Protein AF-A0AA38YYS8-F1 (afdb_monomer_lite)

Sequence (163 aa):
MISHLKEVPEYKYERETSVYYGVDKYDIGTGFGHFAIGTQDVYKMVEDIRAKGGIITREPGPFKGGKSVIAFLIQRSLTPEPLCQVMLRVGDLERSIKFYEKALGMKMVKKTDTPEYKIQGFETKRRIPGFAGKPYGGEFVPGPQKTKGKPFAHIKELHNGMV

Secondary structure (DSSP, 8-state):
----PPP-TT----------TT------TTTEEEEE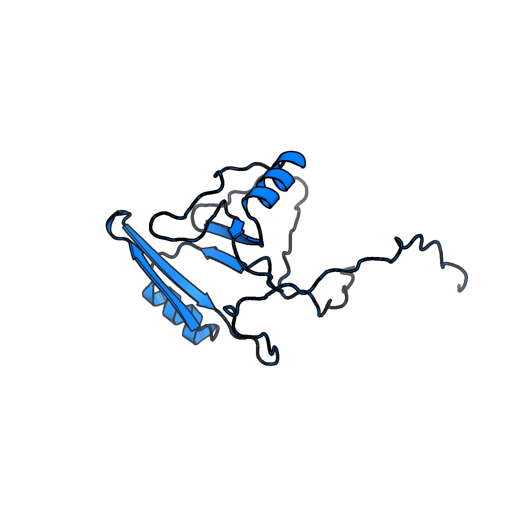EEES-HHHHHHHHHHTT---SS-SEEPTTSS-EESSEEE-S--S-SEEEEEE--S-HHHHHHHHHHTT--EEEEEEEEGGGTEEEEEEE---TT--PPPTT----PPPP----PPPP----------

InterPro domains:
  IPR004360 Glyoxalase/fosfomycin resistance/dioxygenase domain [PF00903] (22-71)
  IPR004360 Glyoxalase/fosfomycin resistance/dioxygenase domain [PF00903] (85-120)
  IPR018146 Glyoxalase I, conserved site [PS00934] (85-106)
  IPR018146 Glyoxalase I, conserved site [PS00935] (29-41)
  IPR029068 Glyoxalase/Bleomycin resistance protein/Dihydroxybiphenyl dioxygenase [G3DSA:3.10.180.10] (10-75)
  IPR029068 Glyoxalase/Bleomycin resistance protein/Dihydroxybiphenyl dioxygenase [G3DSA:3.10.180.10] (76-141)
  IPR029068 Glyoxalase/Bleomycin resistance protein/Dihydroxybiphenyl dioxygenase [SSF54593] (16-70)
  IPR029068 Glyoxalase/Bleomycin resistance protein/Dihydroxybiphenyl dioxygenase [SSF54593] (83-134)
  IPR037523 Vicinal oxygen chelate (VOC), core domain [PS51819] (82-163)

Foldseek 3Di:
DPPDDPDDVLADDDDDDDDDPPDDDDDPDDFWDAWEFEDQDPQVVVVVCVVVVHDQPADWDADDVGDWTDRSYTHADDDSHRGDDTDGDDPDDVVVQCCCCPVVVWAWPDWDDDVVVRDTDTDTGDDDPPDPDDPRDDDDDDDDDDDDDDDDDDDDDDDDDDD

Radius of gyration: 21.14 Å; chains: 1; bounding box: 47×71×48 Å

pLDDT: mean 73.81, std 22.98, range [28.02, 96.31]

Structure (mmCIF, N/CA/C/O backbone):
data_AF-A0AA38YYS8-F1
#
_entry.id   AF-A0AA38YYS8-F1
#
loop_
_atom_site.group_PDB
_atom_site.id
_atom_site.type_symbol
_atom_site.label_atom_id
_atom_site.label_alt_id
_atom_site.label_comp_id
_atom_site.label_asym_id
_atom_site.label_entity_id
_atom_site.label_seq_id
_atom_site.pdbx_PDB_ins_code
_atom_site.Cartn_x
_atom_site.Cartn_y
_atom_site.Cartn_z
_atom_site.occupancy
_atom_site.B_iso_or_equiv
_atom_site.auth_seq_id
_atom_site.auth_comp_id
_atom_site.auth_asym_id
_atom_site.auth_atom_id
_atom_site.pdbx_PDB_model_num
ATOM 1 N N . MET A 1 1 ? 1.580 -33.056 -4.244 1.00 35.25 1 MET A N 1
ATOM 2 C CA . MET A 1 1 ? 1.291 -33.010 -2.794 1.00 35.25 1 MET A CA 1
ATOM 3 C C . MET A 1 1 ? 1.352 -31.562 -2.352 1.00 35.25 1 MET A C 1
ATOM 5 O O . MET A 1 1 ? 2.414 -30.969 -2.461 1.00 35.25 1 MET A O 1
ATOM 9 N N . ILE A 1 2 ? 0.237 -30.983 -1.906 1.00 36.28 2 ILE A N 1
ATOM 10 C CA . ILE A 1 2 ? 0.269 -29.702 -1.192 1.00 36.28 2 ILE A CA 1
ATOM 11 C C . ILE A 1 2 ? 0.640 -30.052 0.248 1.00 36.28 2 ILE A C 1
ATOM 13 O O . ILE A 1 2 ? -0.184 -30.581 0.996 1.00 36.28 2 ILE A O 1
ATOM 17 N N . SER A 1 3 ? 1.908 -29.857 0.608 1.00 47.47 3 SER A N 1
ATOM 18 C CA . SER A 1 3 ? 2.339 -29.944 1.999 1.00 47.47 3 SER A CA 1
ATOM 19 C C . SER A 1 3 ? 1.624 -28.841 2.771 1.00 47.47 3 SER A C 1
ATOM 21 O O . SER A 1 3 ? 1.906 -27.663 2.559 1.00 47.47 3 SER A O 1
ATOM 23 N N . HIS A 1 4 ? 0.677 -29.212 3.632 1.00 47.03 4 HIS A N 1
ATOM 24 C CA . HIS A 1 4 ? 0.077 -28.271 4.568 1.00 47.03 4 HIS A CA 1
ATOM 25 C C . HIS A 1 4 ? 1.169 -27.811 5.535 1.00 47.03 4 HIS A C 1
ATOM 27 O O . HIS A 1 4 ? 1.614 -28.570 6.399 1.00 47.03 4 HIS A O 1
ATOM 33 N N . LEU A 1 5 ? 1.636 -26.579 5.353 1.00 56.31 5 LEU A N 1
ATOM 34 C CA . LEU A 1 5 ? 2.429 -25.898 6.363 1.00 56.31 5 LEU A CA 1
ATOM 35 C C . LEU A 1 5 ? 1.487 -25.546 7.515 1.00 56.31 5 LEU A C 1
ATOM 37 O O . LEU A 1 5 ? 0.357 -25.113 7.296 1.00 56.31 5 LEU A O 1
ATOM 41 N N . LYS A 1 6 ? 1.929 -25.800 8.748 1.00 51.22 6 LYS A N 1
ATOM 42 C CA . LYS A 1 6 ? 1.176 -25.407 9.942 1.00 51.22 6 LYS A CA 1
ATOM 43 C C . LYS A 1 6 ? 1.087 -23.882 9.977 1.00 51.22 6 LYS A C 1
ATOM 45 O O . LYS A 1 6 ? 2.097 -23.224 9.729 1.00 51.22 6 LYS A O 1
ATOM 50 N N . GLU A 1 7 ? -0.087 -23.350 10.317 1.00 53.56 7 GLU A N 1
ATOM 51 C CA . GLU A 1 7 ? -0.260 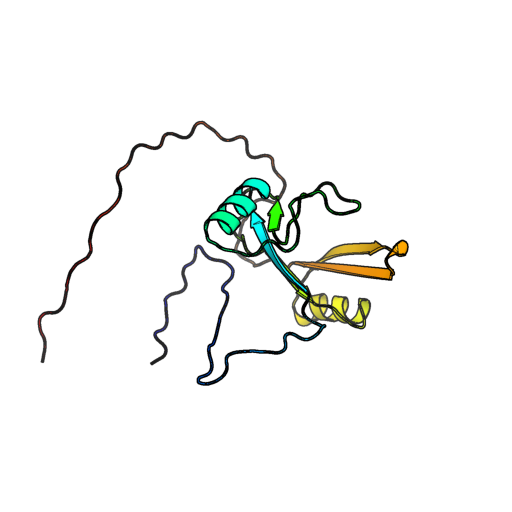-21.921 10.585 1.00 53.56 7 GLU A CA 1
ATOM 52 C C . GLU A 1 7 ? 0.806 -21.461 11.585 1.00 53.56 7 GLU A C 1
ATOM 54 O O . GLU A 1 7 ? 0.999 -22.079 12.637 1.00 53.56 7 GLU A O 1
ATOM 59 N N . VAL A 1 8 ? 1.523 -20.390 11.246 1.00 56.03 8 VAL A N 1
ATOM 60 C CA . VAL A 1 8 ? 2.489 -19.772 12.152 1.00 56.03 8 VAL A CA 1
ATOM 61 C C . VAL A 1 8 ? 1.762 -18.626 12.858 1.00 56.03 8 VAL A C 1
ATOM 63 O O . VAL A 1 8 ? 1.551 -17.580 12.245 1.00 56.03 8 VAL A O 1
ATOM 66 N N . PRO A 1 9 ? 1.373 -18.783 14.138 1.00 53.84 9 PRO A N 1
ATOM 67 C CA . PRO A 1 9 ? 0.450 -17.870 14.825 1.00 53.84 9 PRO A CA 1
ATOM 68 C C . PRO A 1 9 ? 0.995 -16.445 15.026 1.00 53.84 9 PRO A C 1
ATOM 70 O O . PRO A 1 9 ? 0.272 -15.558 15.476 1.00 53.84 9 PRO A O 1
ATOM 73 N N . GLU A 1 10 ? 2.270 -16.216 14.709 1.00 58.28 10 GLU A N 1
ATOM 74 C CA . GLU A 1 10 ? 2.925 -14.911 14.780 1.00 58.28 10 GLU A CA 1
ATOM 75 C C . GLU A 1 10 ? 2.671 -14.040 13.534 1.00 58.28 10 GLU A C 1
ATOM 77 O O . GLU A 1 10 ? 2.689 -12.809 13.632 1.00 58.28 10 GLU A O 1
ATOM 82 N N . TYR A 1 11 ? 2.390 -14.642 12.371 1.00 55.91 11 TYR A N 1
ATOM 83 C CA . TYR A 1 11 ? 2.192 -13.912 11.117 1.00 55.91 11 TYR A CA 1
ATOM 84 C C . TYR A 1 11 ? 0.707 -13.699 10.825 1.00 55.91 11 TYR A C 1
ATOM 86 O O . TYR A 1 11 ? -0.124 -14.586 10.968 1.00 55.91 11 TYR A O 1
ATOM 94 N N . LYS A 1 12 ? 0.366 -12.476 10.419 1.00 66.19 12 LYS A N 1
ATOM 95 C CA . LYS A 1 12 ? -1.026 -12.014 10.282 1.00 66.19 12 LYS A CA 1
ATOM 96 C C . LYS A 1 12 ? -1.467 -11.776 8.842 1.00 66.19 12 LYS A C 1
ATOM 98 O O . LYS A 1 12 ? -2.631 -11.476 8.590 1.00 66.19 12 LYS A O 1
ATOM 103 N N . TYR A 1 13 ? -0.520 -11.840 7.916 1.00 72.12 13 TYR A N 1
ATOM 104 C CA . TYR A 1 13 ? -0.756 -11.692 6.493 1.00 72.12 13 TYR A CA 1
ATOM 105 C C . TYR A 1 13 ? 0.211 -12.597 5.745 1.00 72.12 13 TYR A C 1
ATOM 107 O O . TYR A 1 13 ? 1.399 -12.640 6.068 1.00 72.12 13 TYR A O 1
ATOM 115 N N . GLU A 1 14 ? -0.295 -13.250 4.710 1.00 71.38 14 GLU A N 1
ATOM 116 C CA . GLU A 1 14 ? 0.480 -14.109 3.830 1.00 71.38 14 GLU A CA 1
ATOM 117 C C . GLU A 1 14 ? 0.339 -13.619 2.392 1.00 71.38 14 GLU A C 1
ATOM 119 O O . GLU A 1 14 ? -0.730 -13.188 1.957 1.00 71.38 14 GLU A O 1
ATOM 124 N N . ARG A 1 15 ? 1.445 -13.647 1.648 1.00 81.06 15 ARG A N 1
ATOM 125 C CA . ARG A 1 15 ? 1.434 -13.384 0.211 1.00 81.06 15 ARG A CA 1
ATOM 126 C C . ARG A 1 15 ? 1.665 -14.697 -0.509 1.00 81.06 15 ARG A C 1
ATOM 128 O O . ARG A 1 15 ? 2.766 -15.241 -0.445 1.00 81.06 15 ARG A O 1
ATOM 135 N N . GLU A 1 16 ? 0.661 -15.126 -1.252 1.00 84.62 16 GLU A N 1
ATOM 136 C CA . GLU A 1 16 ? 0.786 -16.230 -2.190 1.00 84.62 16 GLU A CA 1
ATOM 137 C C . GLU A 1 16 ? 1.340 -15.733 -3.533 1.00 84.62 16 GLU A C 1
ATOM 139 O O . GLU A 1 16 ? 0.954 -14.670 -4.028 1.00 84.62 16 GLU A O 1
ATOM 144 N N . THR A 1 17 ? 2.264 -16.498 -4.114 1.00 85.81 17 THR A N 1
ATOM 145 C CA . THR A 1 17 ? 2.838 -16.239 -5.438 1.00 85.81 17 THR A CA 1
ATOM 146 C C . THR A 1 17 ? 2.846 -17.541 -6.226 1.00 85.81 17 THR A C 1
ATOM 148 O O . THR A 1 17 ? 3.300 -18.565 -5.717 1.00 85.81 17 THR A O 1
ATOM 151 N N . SER A 1 18 ? 2.421 -17.489 -7.486 1.00 88.62 18 SER A N 1
ATOM 152 C CA . SER A 1 18 ? 2.441 -18.632 -8.402 1.00 88.62 18 SER A CA 1
ATOM 153 C C . SER A 1 18 ? 3.280 -18.307 -9.635 1.00 88.62 18 SER A C 1
ATOM 155 O O . SER A 1 18 ? 3.279 -17.172 -10.111 1.00 88.62 18 SER A O 1
ATOM 157 N N . VAL A 1 19 ? 3.986 -19.308 -10.162 1.00 90.00 19 VAL A N 1
ATOM 158 C CA . VAL A 1 19 ? 4.721 -19.222 -11.430 1.00 90.00 19 VAL A CA 1
ATOM 159 C C . VAL A 1 19 ? 4.134 -20.257 -12.377 1.00 90.00 19 VAL A C 1
ATOM 161 O O . VAL A 1 19 ? 4.076 -21.438 -12.043 1.00 90.00 19 VAL A O 1
ATOM 164 N N . TYR A 1 20 ? 3.704 -19.811 -13.553 1.00 91.31 20 TYR A N 1
ATOM 165 C CA . TYR A 1 20 ? 3.236 -20.686 -14.622 1.00 91.31 20 TYR A CA 1
ATOM 166 C C . TYR A 1 20 ? 4.386 -20.954 -15.595 1.00 91.31 20 TYR A C 1
ATOM 168 O O . TYR A 1 20 ? 5.093 -20.032 -16.002 1.00 91.31 20 TYR A O 1
ATOM 176 N N . TYR A 1 21 ? 4.596 -22.221 -15.956 1.00 93.06 21 TYR A N 1
ATOM 177 C CA . TYR A 1 21 ? 5.661 -22.603 -16.884 1.00 93.06 21 TYR A CA 1
ATOM 178 C C . TYR A 1 21 ? 5.495 -21.907 -18.240 1.00 93.06 21 TYR A C 1
ATOM 180 O O . TYR A 1 21 ? 4.394 -21.851 -18.782 1.00 93.06 21 TYR A O 1
ATOM 188 N N . GLY A 1 22 ? 6.599 -21.396 -18.791 1.00 94.81 22 GLY A N 1
ATOM 189 C CA . GLY A 1 22 ? 6.609 -20.713 -20.089 1.00 94.81 22 GLY A CA 1
ATOM 190 C C . GLY A 1 22 ? 6.018 -19.299 -20.086 1.00 94.81 22 GLY A C 1
ATOM 191 O O . GLY A 1 22 ? 5.948 -18.689 -21.147 1.00 94.81 22 GLY A O 1
ATOM 192 N N . VAL A 1 23 ? 5.616 -18.767 -18.926 1.00 94.31 23 VAL A N 1
ATOM 193 C CA . VAL A 1 23 ? 5.091 -17.402 -18.791 1.00 94.31 23 VAL A CA 1
ATOM 194 C C . VAL A 1 23 ? 6.073 -16.553 -17.986 1.00 94.31 23 VAL A C 1
ATOM 196 O O . VAL A 1 23 ? 6.289 -16.798 -16.800 1.00 94.31 23 VAL A O 1
ATOM 199 N N . ASP A 1 24 ? 6.655 -15.538 -18.622 1.00 95.31 24 ASP A N 1
ATOM 200 C CA . ASP A 1 24 ? 7.673 -14.651 -18.042 1.00 95.31 24 ASP A CA 1
ATOM 201 C C . ASP A 1 24 ? 7.162 -13.230 -17.740 1.00 95.31 24 ASP A C 1
ATOM 203 O O . ASP A 1 24 ? 7.818 -12.468 -17.026 1.00 95.31 24 ASP A O 1
ATOM 207 N N . LYS A 1 25 ? 5.971 -12.871 -18.236 1.00 94.25 25 LYS A N 1
ATOM 208 C CA . LYS A 1 25 ? 5.377 -11.544 -18.070 1.00 94.25 25 LYS A CA 1
ATOM 209 C C . LYS A 1 25 ? 3.863 -11.611 -17.891 1.00 94.25 25 LYS A C 1
ATOM 211 O O . LYS A 1 25 ? 3.182 -12.422 -18.507 1.00 94.25 25 LYS A O 1
ATOM 216 N N . TYR A 1 26 ? 3.345 -10.683 -17.090 1.00 93.81 26 TYR A N 1
ATOM 217 C CA . TYR A 1 26 ? 1.915 -10.456 -16.900 1.00 93.81 26 TYR A CA 1
ATOM 218 C C . TYR A 1 26 ? 1.582 -8.987 -17.148 1.00 93.81 26 TYR A C 1
ATOM 220 O O . TYR A 1 26 ? 2.408 -8.105 -16.896 1.00 93.81 26 TYR A O 1
ATOM 228 N N . ASP A 1 27 ? 0.361 -8.730 -17.613 1.00 94.62 27 ASP A N 1
ATOM 229 C CA . ASP A 1 27 ? -0.217 -7.391 -17.568 1.00 94.62 27 ASP A CA 1
ATOM 230 C C . ASP A 1 27 ? -0.856 -7.164 -16.192 1.00 94.62 27 ASP A C 1
ATOM 232 O O . ASP A 1 27 ? -1.745 -7.903 -15.770 1.00 94.62 27 ASP A O 1
ATOM 236 N N . ILE A 1 28 ? -0.375 -6.147 -15.479 1.00 93.56 28 ILE A N 1
ATOM 237 C CA . ILE A 1 28 ? -0.904 -5.746 -14.168 1.00 93.56 28 ILE A CA 1
ATOM 238 C C . ILE A 1 28 ? -2.208 -4.945 -14.338 1.00 93.56 28 ILE A C 1
ATOM 240 O O . ILE A 1 28 ? -3.039 -4.888 -13.426 1.00 93.56 28 ILE A O 1
ATOM 244 N N . GLY A 1 29 ? -2.400 -4.316 -15.501 1.00 95.25 29 GLY A N 1
ATOM 245 C CA . GLY A 1 29 ? -3.490 -3.391 -15.763 1.00 95.25 29 GLY A CA 1
ATOM 246 C C . GLY A 1 29 ? -3.396 -2.098 -14.946 1.00 95.25 29 GLY A C 1
ATOM 247 O O . GLY A 1 29 ? -2.374 -1.756 -14.350 1.00 95.25 29 GLY A O 1
ATOM 248 N N . THR A 1 30 ? -4.499 -1.348 -14.917 1.00 94.31 30 THR A N 1
ATOM 249 C CA . THR A 1 30 ? -4.574 -0.020 -14.279 1.00 94.31 30 THR A CA 1
ATOM 250 C C . THR A 1 30 ? -5.390 -0.007 -12.985 1.00 94.31 30 THR A C 1
ATOM 252 O O . THR A 1 30 ? -5.390 0.993 -12.266 1.00 94.31 30 THR A O 1
ATOM 255 N N . GLY A 1 31 ? -6.069 -1.107 -12.646 1.00 93.25 31 GLY A N 1
ATOM 256 C CA . GLY A 1 31 ? -6.885 -1.219 -11.432 1.00 93.25 31 GLY A CA 1
ATOM 257 C C . GLY A 1 31 ? -6.057 -1.406 -10.158 1.00 93.25 31 GLY A C 1
ATOM 258 O O . GLY A 1 31 ? -6.394 -0.849 -9.112 1.00 93.25 31 GLY A O 1
ATOM 259 N N . PHE A 1 32 ? -4.944 -2.138 -10.242 1.00 94.38 32 PHE A N 1
ATOM 260 C CA . PHE A 1 32 ? -4.055 -2.352 -9.104 1.00 94.38 32 PHE A CA 1
ATOM 261 C C . PHE A 1 32 ? -3.209 -1.103 -8.816 1.00 94.38 32 PHE A C 1
ATOM 263 O O . PHE A 1 32 ? -2.589 -0.520 -9.708 1.00 94.38 32 PHE A O 1
ATOM 270 N N . GLY A 1 33 ? -3.206 -0.668 -7.557 1.00 91.00 33 GLY A N 1
ATOM 271 C CA . GLY A 1 33 ? -2.424 0.467 -7.086 1.00 91.00 33 GLY A CA 1
ATOM 272 C C . GLY A 1 33 ? -1.047 0.047 -6.599 1.00 91.00 33 GLY A C 1
ATOM 273 O O . GLY A 1 33 ? -0.054 0.287 -7.277 1.00 91.00 33 GLY A O 1
ATOM 274 N N . HIS A 1 34 ? -0.992 -0.503 -5.385 1.00 91.88 34 HIS A N 1
ATOM 275 C CA . HIS A 1 34 ? 0.244 -0.966 -4.755 1.00 91.88 34 HIS A CA 1
ATOM 276 C C . HIS A 1 34 ? -0.033 -1.838 -3.526 1.00 91.88 34 HIS A C 1
ATOM 278 O O . HIS A 1 34 ? -1.117 -1.801 -2.939 1.00 91.88 34 HIS A O 1
ATOM 284 N N . PHE A 1 35 ? 1.005 -2.550 -3.096 1.00 91.44 35 PHE A N 1
ATOM 285 C CA . PHE A 1 35 ? 1.151 -3.008 -1.720 1.00 91.44 35 PHE A CA 1
ATOM 286 C C . PHE A 1 35 ? 1.983 -1.995 -0.937 1.00 91.44 35 PHE A C 1
ATOM 288 O O . PHE A 1 35 ? 2.945 -1.453 -1.480 1.00 91.44 35 PHE A O 1
ATOM 295 N N . ALA A 1 36 ? 1.639 -1.758 0.327 1.00 89.06 36 ALA A N 1
ATOM 296 C CA . ALA A 1 36 ? 2.462 -0.955 1.223 1.00 89.06 36 ALA A CA 1
ATOM 297 C C . ALA A 1 36 ? 3.061 -1.819 2.330 1.00 89.06 36 ALA A C 1
ATOM 299 O O . ALA A 1 36 ? 2.345 -2.540 3.036 1.00 89.06 36 ALA A O 1
ATOM 300 N N . ILE A 1 37 ? 4.377 -1.693 2.501 1.00 89.06 37 ILE A N 1
ATOM 301 C CA . ILE A 1 37 ? 5.103 -2.267 3.631 1.00 89.06 37 ILE A CA 1
ATOM 302 C C . ILE A 1 37 ? 5.476 -1.126 4.561 1.00 89.06 37 ILE A C 1
ATOM 304 O O . ILE A 1 37 ? 6.191 -0.205 4.175 1.00 89.06 37 ILE A O 1
ATOM 308 N N . GLY A 1 38 ? 4.996 -1.164 5.793 1.00 88.12 38 GLY A N 1
ATOM 309 C CA . GLY A 1 38 ? 5.400 -0.168 6.768 1.00 88.12 38 GLY A CA 1
ATOM 310 C C . GLY A 1 38 ? 6.557 -0.622 7.651 1.00 88.12 38 GLY A C 1
ATOM 311 O O . GLY A 1 38 ? 6.580 -1.762 8.108 1.00 88.12 38 GLY A O 1
ATOM 312 N N . THR A 1 39 ? 7.477 0.303 7.891 1.00 88.62 39 THR A N 1
ATOM 313 C CA . THR A 1 39 ? 8.770 0.123 8.562 1.00 88.62 39 THR A CA 1
ATOM 314 C C . THR A 1 39 ? 9.007 1.273 9.544 1.00 88.62 39 THR A C 1
ATOM 316 O O . THR A 1 39 ? 8.401 2.336 9.410 1.00 88.62 39 THR A O 1
ATOM 319 N N . GLN A 1 40 ? 9.883 1.074 10.528 1.00 89.38 40 GLN A N 1
ATOM 320 C CA . GLN A 1 40 ? 10.241 2.113 11.501 1.00 89.38 40 GLN A CA 1
ATOM 321 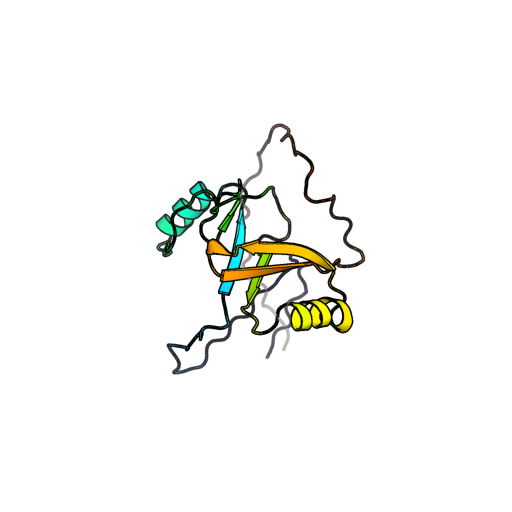C C . GLN A 1 40 ? 11.082 3.232 10.888 1.00 89.38 40 GLN A C 1
ATOM 323 O O . GLN A 1 40 ? 10.948 4.385 11.290 1.00 89.38 40 GLN A O 1
ATOM 328 N N . ASP A 1 41 ? 11.904 2.893 9.897 1.00 90.44 41 ASP A N 1
ATOM 329 C CA . ASP A 1 41 ? 12.781 3.824 9.200 1.00 90.44 41 ASP A CA 1
ATOM 330 C C . ASP A 1 41 ? 12.711 3.535 7.700 1.00 90.44 41 ASP A C 1
ATOM 332 O O . ASP A 1 41 ? 13.184 2.501 7.215 1.00 90.44 41 ASP A O 1
ATOM 336 N N . VAL A 1 42 ? 12.041 4.428 6.970 1.00 91.50 42 VAL A N 1
ATOM 337 C CA . VAL A 1 42 ? 11.883 4.287 5.521 1.00 91.50 42 VAL A CA 1
ATOM 338 C C . VAL A 1 42 ? 13.198 4.560 4.801 1.00 91.50 42 VAL A C 1
ATOM 340 O O . VAL A 1 42 ? 13.493 3.854 3.842 1.00 91.50 42 VAL A O 1
ATOM 343 N N . TYR A 1 43 ? 14.001 5.521 5.263 1.00 93.06 43 TYR A N 1
ATOM 344 C CA . TYR A 1 43 ? 15.274 5.863 4.628 1.00 93.06 43 TYR A CA 1
ATOM 345 C C . TYR A 1 43 ? 16.241 4.686 4.700 1.00 93.06 43 TYR A C 1
ATOM 347 O O . TYR A 1 43 ? 16.740 4.233 3.672 1.00 93.06 43 TYR A O 1
ATOM 355 N N . LYS A 1 44 ? 16.416 4.108 5.892 1.00 93.88 44 LYS A N 1
ATOM 356 C CA . LYS A 1 44 ? 17.263 2.925 6.068 1.00 93.88 44 LYS A CA 1
ATOM 357 C C . LYS A 1 44 ? 16.776 1.740 5.232 1.00 93.88 44 LYS A C 1
ATOM 359 O O . LYS A 1 44 ? 17.580 1.066 4.599 1.00 93.88 44 LYS A O 1
ATOM 364 N N . MET A 1 45 ? 15.467 1.481 5.211 1.00 93.19 45 MET A N 1
ATOM 365 C CA . MET A 1 45 ? 14.907 0.373 4.430 1.00 93.19 45 MET A CA 1
ATOM 366 C C . MET A 1 45 ? 15.120 0.577 2.921 1.00 93.19 45 MET A C 1
ATOM 368 O O . MET A 1 45 ? 15.392 -0.388 2.214 1.00 93.19 45 MET A O 1
ATOM 372 N N . VAL A 1 46 ? 15.020 1.815 2.426 1.00 93.94 46 VAL A N 1
ATOM 373 C CA . VAL A 1 46 ? 15.338 2.160 1.031 1.00 93.94 46 VAL A CA 1
ATOM 374 C C . VAL A 1 46 ? 16.802 1.847 0.714 1.00 93.94 46 VAL A C 1
ATOM 376 O O . VAL A 1 46 ? 17.062 1.187 -0.292 1.00 93.94 46 VAL A O 1
ATOM 379 N N . GLU A 1 47 ? 17.742 2.238 1.580 1.00 95.12 47 GLU A N 1
ATOM 380 C CA . GLU A 1 47 ? 19.163 1.896 1.410 1.00 95.12 47 GLU A CA 1
ATOM 381 C C . GLU A 1 47 ? 19.393 0.378 1.425 1.00 95.12 47 GLU A C 1
ATOM 383 O O . GLU A 1 47 ? 20.061 -0.154 0.539 1.00 95.12 47 GLU A O 1
ATOM 388 N N . ASP A 1 48 ? 18.778 -0.342 2.369 1.00 94.50 48 ASP A N 1
ATOM 389 C CA . ASP A 1 48 ? 18.885 -1.802 2.474 1.00 94.50 48 ASP A CA 1
ATOM 390 C C . ASP A 1 48 ? 18.325 -2.510 1.220 1.00 94.50 48 ASP A C 1
ATOM 392 O O . ASP A 1 48 ? 18.864 -3.530 0.784 1.00 94.50 48 ASP A O 1
ATOM 396 N N . ILE A 1 49 ? 17.246 -1.983 0.625 1.00 93.62 49 ILE A N 1
ATOM 397 C CA . ILE A 1 49 ? 16.671 -2.490 -0.632 1.00 93.62 49 ILE A CA 1
ATOM 398 C C . ILE A 1 49 ? 17.621 -2.213 -1.797 1.00 93.62 49 ILE A C 1
ATOM 400 O O . ILE A 1 49 ? 17.888 -3.118 -2.590 1.00 93.62 49 ILE A O 1
ATOM 404 N N . ARG A 1 50 ? 18.159 -0.992 -1.887 1.00 93.19 50 ARG A N 1
ATOM 405 C CA . ARG A 1 50 ? 19.086 -0.590 -2.951 1.00 93.19 50 ARG A CA 1
ATOM 406 C C . ARG A 1 50 ? 20.361 -1.431 -2.916 1.00 93.19 50 ARG A C 1
ATOM 408 O O . ARG A 1 50 ? 20.775 -1.953 -3.948 1.00 93.19 50 ARG A O 1
ATOM 415 N N . ALA A 1 51 ? 20.923 -1.652 -1.729 1.00 95.88 51 ALA A N 1
ATOM 416 C CA . ALA A 1 51 ? 22.098 -2.498 -1.524 1.00 95.88 51 ALA A CA 1
ATOM 417 C C . ALA A 1 51 ? 21.874 -3.960 -1.956 1.00 95.88 51 ALA A C 1
ATOM 419 O O . ALA A 1 51 ? 22.823 -4.649 -2.322 1.00 95.88 51 ALA A O 1
ATOM 420 N N . LYS A 1 52 ? 20.622 -4.435 -1.949 1.00 96.31 52 LYS A N 1
ATOM 421 C CA . LYS A 1 52 ? 20.227 -5.778 -2.408 1.00 96.31 52 LYS A CA 1
ATOM 422 C C . LYS A 1 52 ? 19.786 -5.820 -3.877 1.00 96.31 52 LYS A C 1
ATOM 424 O O . LYS A 1 52 ? 19.257 -6.837 -4.317 1.00 96.31 52 LYS A O 1
ATOM 429 N N . GLY A 1 53 ? 19.981 -4.734 -4.630 1.00 93.88 53 GLY A N 1
ATOM 430 C CA . GLY A 1 53 ? 19.625 -4.643 -6.049 1.00 93.88 53 GLY A CA 1
ATOM 431 C C . GLY A 1 53 ? 18.141 -4.372 -6.321 1.00 93.88 53 GLY A C 1
ATOM 432 O O . GLY A 1 53 ? 17.684 -4.547 -7.448 1.00 93.88 53 GLY A O 1
ATOM 433 N N . GLY A 1 54 ? 17.370 -3.966 -5.310 1.00 90.81 54 GLY A N 1
ATOM 434 C CA . GLY A 1 54 ? 15.977 -3.571 -5.494 1.00 90.81 54 GLY A CA 1
ATOM 435 C C . GLY A 1 54 ? 15.838 -2.206 -6.172 1.00 90.81 54 GLY A C 1
ATOM 436 O O . GLY A 1 54 ? 16.682 -1.324 -6.023 1.00 90.81 54 GLY A O 1
ATOM 437 N N . ILE A 1 55 ? 14.740 -2.023 -6.906 1.00 91.81 55 ILE A N 1
ATOM 438 C CA . ILE A 1 55 ? 14.451 -0.790 -7.648 1.00 91.81 55 ILE A CA 1
ATOM 439 C C . ILE A 1 55 ? 13.613 0.151 -6.781 1.00 91.81 55 ILE A C 1
ATOM 441 O O . ILE A 1 55 ? 12.519 -0.203 -6.340 1.00 91.81 55 ILE A O 1
ATOM 445 N N . ILE A 1 56 ? 14.104 1.375 -6.591 1.00 91.75 56 ILE A N 1
ATOM 446 C CA . ILE A 1 56 ? 13.390 2.457 -5.908 1.00 91.75 56 ILE A CA 1
ATOM 447 C C . ILE A 1 56 ? 12.826 3.394 -6.974 1.00 91.75 56 ILE A C 1
ATOM 449 O O . ILE A 1 56 ? 13.560 4.128 -7.626 1.00 91.75 56 ILE A O 1
ATOM 453 N N . THR A 1 57 ? 11.512 3.347 -7.185 1.00 89.31 57 THR A N 1
ATOM 454 C CA . THR A 1 57 ? 10.832 4.183 -8.194 1.00 89.31 57 THR A CA 1
ATOM 455 C C . THR A 1 57 ? 10.394 5.539 -7.646 1.00 89.31 57 THR A C 1
ATOM 457 O O . THR A 1 57 ? 10.048 6.441 -8.407 1.00 89.31 57 THR A O 1
ATOM 460 N N . ARG A 1 58 ? 10.399 5.688 -6.319 1.00 87.88 58 ARG A N 1
ATOM 461 C CA . ARG A 1 58 ? 10.096 6.928 -5.615 1.00 87.88 58 ARG A CA 1
ATOM 462 C C . ARG A 1 58 ? 10.980 7.039 -4.382 1.00 87.88 58 ARG A C 1
ATOM 464 O O . ARG A 1 58 ? 10.841 6.243 -3.458 1.00 87.88 58 ARG A O 1
ATOM 471 N N . GLU A 1 59 ? 11.821 8.063 -4.362 1.00 91.38 59 GLU A N 1
ATOM 472 C CA . GLU A 1 59 ? 12.687 8.357 -3.223 1.00 91.38 59 GLU A CA 1
ATOM 473 C C . GLU A 1 59 ? 11.878 8.746 -1.967 1.00 91.38 59 GLU A C 1
ATOM 475 O O . GLU A 1 59 ? 10.773 9.303 -2.075 1.00 91.38 59 GLU A O 1
ATOM 480 N N . PRO A 1 60 ? 12.401 8.435 -0.769 1.00 89.00 60 PRO A N 1
ATOM 481 C CA . PRO A 1 60 ? 11.706 8.659 0.486 1.00 89.00 60 PRO A CA 1
ATOM 482 C C . PRO A 1 60 ? 11.525 10.147 0.779 1.00 89.00 60 PRO A C 1
ATOM 484 O O . PRO A 1 60 ? 12.472 10.930 0.813 1.00 89.00 60 PRO A O 1
ATOM 487 N N . GLY A 1 61 ? 10.280 10.534 1.042 1.00 87.69 61 GLY A N 1
ATOM 488 C CA . GLY A 1 61 ? 9.941 11.907 1.399 1.00 87.69 61 GLY A CA 1
ATOM 489 C C . GLY A 1 61 ? 8.510 12.049 1.912 1.00 87.69 61 GLY A C 1
ATOM 490 O O . GLY A 1 61 ? 7.727 11.094 1.842 1.00 87.69 61 GLY A O 1
ATOM 491 N N . PRO A 1 62 ? 8.145 13.227 2.444 1.00 81.50 62 PRO A N 1
ATOM 492 C CA . PRO A 1 62 ? 6.805 13.467 2.960 1.00 81.50 62 PRO A CA 1
ATOM 493 C C . PRO A 1 62 ? 5.752 13.284 1.862 1.00 81.50 62 PRO A C 1
ATOM 495 O O . PRO A 1 62 ? 5.928 13.682 0.706 1.00 81.50 62 PRO A O 1
ATOM 498 N N . PHE A 1 63 ? 4.628 12.664 2.217 1.00 75.75 63 PHE A N 1
ATOM 499 C CA . PHE A 1 63 ? 3.467 12.634 1.338 1.00 75.75 63 PHE A CA 1
ATOM 500 C C . PHE A 1 63 ? 2.928 14.053 1.124 1.00 75.75 63 PHE A C 1
ATOM 502 O O . PHE A 1 63 ? 2.852 14.838 2.068 1.00 75.75 63 PHE A O 1
ATOM 509 N N . LYS A 1 64 ? 2.522 14.380 -0.110 1.00 68.62 64 LYS A N 1
ATOM 510 C CA . LYS A 1 64 ? 1.922 15.683 -0.424 1.00 68.62 64 LYS A CA 1
ATOM 511 C C . LYS A 1 64 ? 0.699 15.915 0.475 1.00 68.62 64 LYS A C 1
ATOM 513 O O . LYS A 1 64 ? -0.259 15.152 0.412 1.00 68.62 64 LYS A O 1
ATOM 518 N N . GLY A 1 65 ? 0.758 16.944 1.321 1.00 63.28 65 GLY A N 1
ATOM 519 C CA . GLY A 1 65 ? -0.310 17.287 2.270 1.00 63.28 65 GLY A CA 1
ATOM 520 C C . GLY A 1 65 ? -0.320 16.483 3.580 1.00 63.28 65 GLY A C 1
ATOM 521 O O . GLY A 1 65 ? -1.280 16.585 4.338 1.00 63.28 65 GLY A O 1
ATOM 522 N N . GLY A 1 66 ? 0.716 15.687 3.874 1.00 64.94 66 GLY A N 1
ATOM 523 C CA . GLY A 1 66 ? 0.820 14.899 5.107 1.00 64.94 66 GLY A CA 1
ATOM 524 C C . GLY A 1 66 ? 2.194 14.984 5.780 1.00 64.94 66 GLY A C 1
ATOM 525 O O . GLY A 1 66 ? 3.157 15.485 5.211 1.00 64.94 66 GLY A O 1
ATOM 526 N N . LYS A 1 67 ? 2.285 14.465 7.012 1.00 69.69 67 LYS A N 1
ATOM 527 C CA . LYS A 1 67 ? 3.541 14.395 7.792 1.00 69.69 67 LYS A CA 1
ATOM 528 C C . LYS A 1 67 ? 4.294 13.06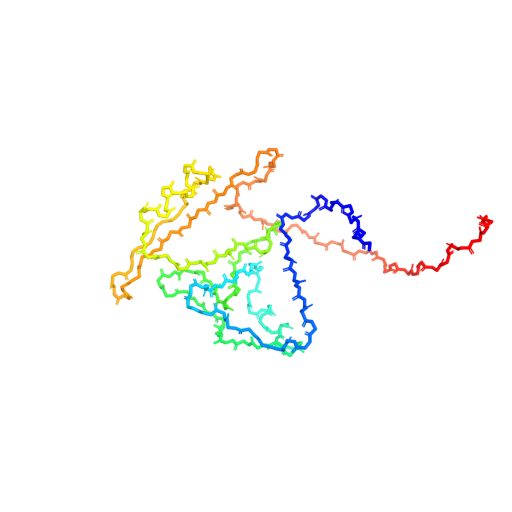8 7.628 1.00 69.69 67 LYS A C 1
ATOM 530 O O . LYS A 1 67 ? 5.432 12.951 8.064 1.00 69.69 67 LYS A O 1
ATOM 535 N N . SER A 1 68 ? 3.660 12.054 7.039 1.00 74.12 68 SER A N 1
ATOM 536 C CA . SER A 1 68 ? 4.241 10.715 6.902 1.00 74.12 68 SER A CA 1
ATOM 537 C C . SER A 1 68 ? 5.237 10.650 5.745 1.00 74.12 68 SER A C 1
ATOM 539 O O . SER A 1 68 ? 4.913 11.058 4.628 1.00 74.12 68 SER A O 1
ATOM 541 N N . VAL A 1 69 ? 6.420 10.092 6.008 1.00 78.94 69 VAL A N 1
ATOM 542 C CA . VAL A 1 69 ? 7.438 9.782 4.995 1.00 78.94 69 VAL A CA 1
ATOM 543 C C . VAL A 1 69 ? 7.061 8.491 4.274 1.00 78.94 69 VAL A C 1
ATOM 545 O O . VAL A 1 69 ? 6.746 7.489 4.927 1.00 78.94 69 VAL A O 1
ATOM 548 N N . ILE A 1 70 ? 7.089 8.514 2.939 1.00 83.25 70 ILE A N 1
ATOM 549 C CA . ILE A 1 70 ? 6.747 7.359 2.108 1.00 83.25 70 ILE A CA 1
ATOM 550 C C . ILE A 1 70 ? 7.674 7.176 0.898 1.00 83.25 70 ILE A C 1
ATOM 552 O O . ILE A 1 70 ? 8.168 8.148 0.329 1.00 83.25 70 ILE A O 1
ATOM 556 N N . ALA A 1 71 ? 7.834 5.918 0.478 1.00 78.06 71 ALA A N 1
ATOM 557 C CA . ALA A 1 71 ? 8.593 5.475 -0.703 1.00 78.06 71 ALA A CA 1
ATOM 558 C C . ALA A 1 71 ? 7.957 4.216 -1.347 1.00 78.06 71 ALA A C 1
ATOM 560 O O . ALA A 1 71 ? 8.657 3.275 -1.694 1.00 78.06 71 ALA A O 1
ATOM 561 N N . PHE A 1 72 ? 6.616 4.108 -1.337 1.00 78.25 72 PHE A N 1
ATOM 562 C CA . PHE A 1 72 ? 5.851 2.829 -1.338 1.00 78.25 72 PHE A CA 1
ATOM 563 C C . PHE A 1 72 ? 6.092 1.938 -0.105 1.00 78.25 72 PHE A C 1
ATOM 565 O O . PHE A 1 72 ? 5.350 0.995 0.163 1.00 78.25 72 PHE A O 1
ATOM 572 N N . LEU A 1 73 ? 7.066 2.318 0.713 1.00 81.44 73 LEU A N 1
ATOM 573 C CA . LEU A 1 73 ? 7.151 2.015 2.128 1.00 81.44 73 LEU A CA 1
ATOM 574 C C . LEU A 1 73 ? 6.435 3.099 2.939 1.00 81.44 73 LEU A C 1
ATOM 576 O O . LEU A 1 73 ? 6.358 4.244 2.493 1.00 81.44 73 LEU A O 1
ATOM 580 N N . ILE A 1 74 ? 5.944 2.762 4.131 1.00 79.56 74 ILE A N 1
ATOM 581 C CA . ILE A 1 74 ? 5.278 3.714 5.035 1.00 79.56 74 ILE A CA 1
ATOM 582 C C . ILE A 1 74 ? 6.019 3.775 6.366 1.00 79.56 74 ILE A C 1
ATOM 584 O O . ILE A 1 74 ? 6.138 2.760 7.052 1.00 79.56 74 ILE A O 1
ATOM 588 N N . GLN A 1 75 ? 6.467 4.963 6.775 1.00 81.81 75 GLN A N 1
ATOM 589 C CA . GLN A 1 75 ? 7.100 5.105 8.083 1.00 81.81 75 GLN A CA 1
ATOM 590 C C . GLN A 1 75 ? 6.059 5.025 9.202 1.00 81.81 75 GLN A C 1
ATOM 592 O O . GLN A 1 75 ? 5.115 5.818 9.237 1.00 81.81 75 GLN A O 1
ATOM 597 N N . ARG A 1 76 ? 6.226 4.070 10.122 1.00 80.56 76 ARG A N 1
ATOM 598 C CA . ARG A 1 76 ? 5.358 3.880 11.292 1.00 80.56 76 ARG A CA 1
ATOM 599 C C . ARG A 1 76 ? 6.071 3.139 12.417 1.00 80.56 76 ARG A C 1
ATOM 601 O O . ARG A 1 76 ? 7.041 2.426 12.192 1.00 80.56 76 ARG A O 1
ATOM 608 N N . SER A 1 77 ? 5.529 3.253 13.623 1.00 76.38 77 SER A N 1
ATOM 609 C CA . SER A 1 77 ? 5.979 2.485 14.784 1.00 76.38 77 SER A CA 1
ATOM 610 C C . SER A 1 77 ? 5.928 0.973 14.536 1.00 76.38 77 SER A C 1
ATOM 612 O O . SER A 1 77 ? 5.221 0.503 13.637 1.00 76.38 77 SER A O 1
ATOM 614 N N . LEU A 1 78 ? 6.667 0.217 15.358 1.00 71.12 78 LEU A N 1
ATOM 615 C CA . LEU A 1 78 ? 6.736 -1.240 15.270 1.00 71.12 78 LEU A CA 1
ATOM 616 C C . LEU A 1 78 ? 5.326 -1.831 15.196 1.00 71.12 78 LEU A C 1
ATOM 618 O O . LEU A 1 78 ? 4.468 -1.552 16.034 1.00 71.12 78 LEU A O 1
ATOM 622 N N . THR A 1 79 ? 5.099 -2.632 14.166 1.00 67.50 79 THR A N 1
ATOM 623 C CA . THR A 1 79 ? 3.801 -3.222 13.869 1.00 67.50 79 THR A CA 1
ATOM 624 C C . THR A 1 79 ? 3.965 -4.726 13.688 1.00 67.50 79 THR A C 1
ATOM 626 O O . THR A 1 79 ? 4.868 -5.150 12.968 1.00 67.50 79 THR A O 1
ATOM 629 N N . PRO A 1 80 ? 3.082 -5.546 14.278 1.00 67.94 80 PRO A N 1
ATOM 630 C CA . PRO A 1 80 ? 3.037 -6.975 13.977 1.00 67.94 80 PRO A CA 1
ATOM 631 C C . PRO A 1 80 ? 2.589 -7.257 12.528 1.00 67.94 80 PRO A C 1
ATOM 633 O O . PRO A 1 80 ? 2.673 -8.385 12.065 1.00 67.94 80 PRO A O 1
ATOM 636 N N . GLU A 1 81 ? 2.098 -6.244 11.802 1.00 73.25 81 GLU A N 1
ATOM 637 C CA . GLU A 1 81 ? 1.576 -6.355 10.431 1.00 73.25 81 GLU A CA 1
ATOM 638 C C . GLU A 1 81 ? 2.373 -5.441 9.488 1.00 73.25 81 GLU A C 1
ATOM 640 O O . GLU A 1 81 ? 1.915 -4.329 9.186 1.00 73.25 81 GLU A O 1
ATOM 645 N N . PRO A 1 82 ? 3.594 -5.829 9.070 1.00 80.00 82 PRO A N 1
ATOM 646 C CA . PRO A 1 82 ? 4.445 -5.014 8.207 1.00 80.00 82 PRO A CA 1
ATOM 647 C C . PRO A 1 82 ? 3.848 -4.818 6.811 1.00 80.00 82 PRO A C 1
ATOM 649 O O . PRO A 1 82 ? 4.004 -3.732 6.267 1.00 80.00 82 PRO A O 1
ATOM 652 N N . LEU A 1 83 ? 3.085 -5.769 6.266 1.00 83.88 83 LEU A N 1
ATOM 653 C CA . LEU A 1 83 ? 2.236 -5.512 5.100 1.00 83.88 83 LEU A CA 1
ATOM 654 C C . LEU A 1 83 ? 0.919 -4.885 5.569 1.00 83.88 83 LEU A C 1
ATOM 656 O O . LEU A 1 83 ? 0.171 -5.519 6.307 1.00 83.88 83 LEU A O 1
ATOM 660 N N . CYS A 1 84 ? 0.652 -3.632 5.203 1.00 84.19 84 CYS A N 1
ATOM 661 C CA . CYS A 1 84 ? -0.425 -2.867 5.842 1.00 84.19 84 CYS A CA 1
ATOM 662 C C . CYS A 1 84 ? -1.472 -2.266 4.933 1.00 84.19 84 CYS A C 1
ATOM 664 O O . CYS A 1 84 ? -2.517 -1.854 5.435 1.00 84.19 84 CYS A O 1
ATOM 666 N N . GLN A 1 85 ? -1.204 -2.173 3.635 1.00 87.44 85 GLN A N 1
ATOM 667 C CA . GLN A 1 85 ? -2.187 -1.668 2.692 1.00 87.44 85 GLN A CA 1
ATOM 668 C C . GLN A 1 85 ? -2.105 -2.446 1.387 1.00 87.44 85 GLN A C 1
ATOM 670 O O . GLN A 1 85 ? -1.020 -2.758 0.892 1.00 87.44 85 GLN A O 1
ATOM 675 N N . VAL A 1 86 ? -3.283 -2.704 0.832 1.00 90.69 86 VAL A N 1
ATOM 676 C CA . VAL A 1 86 ? -3.486 -3.039 -0.572 1.00 90.69 86 VAL A CA 1
ATOM 677 C C . VAL A 1 86 ? -4.323 -1.904 -1.140 1.00 90.69 86 VAL A C 1
ATOM 679 O O . VAL A 1 86 ? -5.411 -1.631 -0.635 1.00 90.69 86 VAL A O 1
ATOM 682 N N . MET A 1 87 ? -3.807 -1.209 -2.148 1.00 92.75 87 MET A N 1
ATOM 683 C CA . MET A 1 87 ? -4.511 -0.105 -2.790 1.00 92.75 87 MET A CA 1
ATOM 684 C C . MET A 1 87 ? -5.094 -0.587 -4.113 1.00 92.75 87 MET A C 1
ATOM 686 O O . MET A 1 87 ? -4.358 -1.036 -4.994 1.00 92.75 87 MET A O 1
ATOM 690 N N . LEU A 1 88 ? -6.415 -0.482 -4.240 1.00 94.19 88 LEU A N 1
ATOM 691 C CA . LEU A 1 88 ? -7.164 -0.791 -5.453 1.00 94.19 88 LEU A CA 1
ATOM 692 C C . LEU A 1 88 ? -7.896 0.464 -5.921 1.00 94.19 88 LEU A C 1
ATOM 694 O O . LEU A 1 88 ? -8.472 1.195 -5.113 1.00 94.19 88 LEU A O 1
ATOM 698 N N . ARG A 1 89 ? -7.890 0.708 -7.232 1.00 93.56 89 ARG A N 1
ATOM 699 C CA . ARG A 1 89 ? -8.699 1.761 -7.848 1.00 93.56 89 ARG A CA 1
ATOM 700 C C . ARG A 1 89 ? -10.111 1.238 -8.074 1.00 93.56 89 ARG A C 1
ATOM 702 O O . ARG A 1 89 ? -10.297 0.126 -8.561 1.00 93.56 89 ARG A O 1
ATOM 709 N N . VAL A 1 90 ? -11.100 2.059 -7.739 1.00 94.62 90 VAL A N 1
ATOM 710 C CA . VAL A 1 90 ? -12.522 1.732 -7.888 1.00 94.62 90 VAL A CA 1
ATOM 711 C C . VAL A 1 90 ? -13.221 2.810 -8.706 1.00 94.62 90 VAL A C 1
ATOM 713 O O . VAL A 1 90 ? -12.886 3.985 -8.594 1.00 94.62 90 VAL A O 1
ATOM 716 N N . GLY A 1 91 ? -14.189 2.412 -9.534 1.00 93.75 91 GLY A N 1
ATOM 717 C CA . GLY A 1 91 ? -14.954 3.353 -10.363 1.00 93.75 91 GLY A CA 1
ATOM 718 C C . GLY A 1 91 ? -16.062 4.099 -9.611 1.00 93.75 91 GLY A C 1
ATOM 719 O O . GLY A 1 91 ? -16.506 5.144 -10.067 1.00 93.75 91 GLY A O 1
ATOM 720 N N . ASP A 1 92 ? -16.504 3.573 -8.465 1.00 94.31 92 ASP A N 1
ATOM 721 C CA . ASP A 1 92 ? -17.543 4.175 -7.621 1.00 94.31 92 ASP A CA 1
ATOM 722 C C . ASP A 1 92 ? -17.154 4.002 -6.148 1.00 94.31 92 ASP A C 1
ATOM 724 O O . ASP A 1 92 ? -17.115 2.880 -5.624 1.00 94.31 92 ASP A O 1
ATOM 728 N N . LEU A 1 93 ? -16.824 5.120 -5.499 1.00 92.81 93 LEU A N 1
ATOM 729 C CA . LEU A 1 93 ? -16.330 5.161 -4.125 1.00 92.81 93 LEU A CA 1
ATOM 730 C C . LEU A 1 93 ? -17.401 4.713 -3.122 1.00 92.81 93 LEU A C 1
ATOM 732 O O . LEU A 1 93 ? -17.148 3.848 -2.286 1.00 92.81 93 LEU A O 1
ATOM 736 N N . GLU A 1 94 ? -18.608 5.269 -3.226 1.00 93.25 94 GLU A N 1
ATOM 737 C CA . GLU A 1 94 ? -19.706 5.033 -2.283 1.00 93.25 94 GLU A CA 1
ATOM 738 C C . GLU A 1 94 ? -20.219 3.596 -2.371 1.00 93.25 94 GLU A C 1
ATOM 740 O O . GLU A 1 94 ? -20.471 2.946 -1.351 1.00 93.25 94 GLU A O 1
ATOM 745 N N . ARG A 1 95 ? -20.329 3.056 -3.591 1.00 95.62 95 ARG A N 1
ATOM 746 C CA . ARG A 1 95 ? -20.675 1.646 -3.794 1.00 95.62 95 ARG A CA 1
ATOM 747 C C . ARG A 1 95 ? -19.621 0.722 -3.190 1.00 95.62 95 ARG A C 1
ATOM 749 O O . ARG A 1 95 ? -19.979 -0.275 -2.565 1.00 95.62 95 ARG A O 1
ATOM 756 N N . SER A 1 96 ? -18.343 1.062 -3.345 1.00 95.62 96 SER A N 1
ATOM 757 C CA . SER A 1 96 ? -17.237 0.262 -2.810 1.00 95.62 96 SER A CA 1
ATOM 758 C C . SER A 1 96 ? -17.210 0.285 -1.284 1.00 95.62 96 SER A C 1
ATOM 760 O O . SER A 1 96 ? -17.129 -0.775 -0.669 1.00 95.62 96 SER A O 1
ATOM 762 N N . ILE A 1 97 ? -17.364 1.458 -0.659 1.00 93.31 97 ILE A N 1
ATOM 763 C CA . ILE A 1 97 ? -17.455 1.588 0.805 1.00 93.31 97 ILE A CA 1
ATOM 764 C C . ILE A 1 97 ? -18.578 0.696 1.342 1.00 93.31 97 ILE A C 1
ATOM 766 O O . ILE A 1 97 ? -18.336 -0.146 2.205 1.00 93.31 97 ILE A O 1
ATOM 770 N N . LYS A 1 98 ? -19.784 0.795 0.764 1.00 95.12 98 LYS A N 1
ATOM 771 C CA . LYS A 1 98 ? -20.929 -0.037 1.168 1.00 95.12 98 LYS A CA 1
ATOM 772 C C . LYS A 1 98 ? -20.634 -1.529 1.052 1.00 95.12 98 LYS A C 1
ATOM 774 O O . LYS A 1 98 ? -21.052 -2.286 1.923 1.00 95.12 98 LYS A O 1
ATOM 779 N N . PHE A 1 99 ? -19.933 -1.954 0.002 1.00 96.00 99 PHE A N 1
ATOM 780 C CA . PHE A 1 99 ? -19.521 -3.346 -0.157 1.00 96.00 99 PHE A CA 1
ATOM 781 C C . PHE A 1 99 ? -18.576 -3.788 0.971 1.00 96.00 99 PHE A C 1
ATOM 783 O O . PHE A 1 99 ? -18.867 -4.770 1.654 1.00 96.00 99 PHE A O 1
ATOM 790 N N . TYR A 1 100 ? -17.492 -3.049 1.226 1.00 94.56 100 TYR A N 1
ATOM 791 C CA . TYR A 1 100 ? -16.527 -3.406 2.274 1.00 94.56 100 TYR A CA 1
ATOM 792 C C . TYR A 1 100 ? -17.146 -3.397 3.677 1.00 94.56 100 TYR A C 1
ATOM 794 O O . TYR A 1 100 ? -16.827 -4.261 4.496 1.00 94.56 100 TYR A O 1
ATOM 802 N N . GLU A 1 101 ? -18.055 -2.465 3.956 1.00 92.75 101 GLU A N 1
ATOM 803 C CA . GLU A 1 101 ? -18.733 -2.394 5.250 1.00 92.75 101 GLU A CA 1
ATOM 804 C C . GLU A 1 101 ? -19.771 -3.504 5.423 1.00 92.75 101 GLU A C 1
ATOM 806 O O . GLU A 1 101 ? -19.741 -4.226 6.419 1.00 92.75 101 GLU A O 1
ATOM 811 N N . LYS A 1 102 ? -20.677 -3.678 4.453 1.00 93.94 102 LYS A N 1
ATOM 812 C CA . LYS A 1 102 ? -21.817 -4.594 4.600 1.00 93.94 102 LYS A CA 1
ATOM 813 C C . LYS A 1 102 ? -21.466 -6.048 4.319 1.00 93.94 102 LYS A C 1
ATOM 815 O O . LYS A 1 102 ? -21.944 -6.921 5.032 1.00 93.94 102 LYS A O 1
ATOM 820 N N . ALA A 1 103 ? -20.665 -6.314 3.290 1.00 93.50 103 ALA A N 1
ATOM 821 C CA . ALA A 1 103 ? -20.347 -7.683 2.892 1.00 93.50 103 ALA A CA 1
ATOM 822 C C . ALA A 1 103 ? -19.170 -8.253 3.692 1.00 93.50 103 ALA A C 1
ATOM 824 O O . ALA A 1 103 ? -19.181 -9.425 4.055 1.00 93.50 103 ALA A O 1
ATOM 825 N N . LEU A 1 104 ? -18.156 -7.427 3.980 1.00 90.19 104 LEU A N 1
ATOM 826 C CA . LEU A 1 104 ? -16.908 -7.883 4.606 1.00 90.19 104 LEU A CA 1
ATOM 827 C C . LEU A 1 104 ? -16.763 -7.465 6.077 1.00 90.19 104 LEU A C 1
ATOM 829 O O . LEU A 1 104 ? -15.790 -7.858 6.729 1.00 90.19 104 LEU A O 1
ATOM 833 N N . GLY A 1 105 ? -17.710 -6.688 6.614 1.00 90.50 105 GLY A N 1
ATOM 834 C CA . GLY A 1 105 ? -17.695 -6.236 8.007 1.00 90.50 105 GLY A CA 1
ATOM 835 C C . GLY A 1 105 ? -16.509 -5.326 8.335 1.00 90.50 105 GLY A C 1
ATOM 836 O O . GLY A 1 105 ? -16.047 -5.291 9.480 1.00 90.50 105 GLY A O 1
ATOM 837 N N . MET A 1 106 ? -15.955 -4.637 7.335 1.00 92.50 106 MET A N 1
ATOM 838 C CA . MET A 1 106 ? -14.888 -3.667 7.553 1.00 92.50 106 MET A CA 1
ATOM 839 C C . MET A 1 106 ? -15.460 -2.342 8.058 1.00 92.50 106 MET A C 1
ATOM 841 O O . MET A 1 106 ? -16.644 -2.060 7.912 1.00 92.50 106 MET A O 1
ATOM 845 N N . LYS A 1 107 ? -14.612 -1.509 8.659 1.00 88.94 107 LYS A N 1
ATOM 846 C CA . LYS A 1 107 ? -14.968 -0.147 9.063 1.00 88.94 107 LYS A CA 1
ATOM 847 C C . LYS A 1 107 ? -14.125 0.855 8.303 1.00 88.94 107 LYS A C 1
ATOM 849 O O . LYS A 1 107 ? -12.905 0.682 8.227 1.00 88.94 107 LYS A O 1
ATOM 854 N N . MET A 1 108 ? -14.752 1.904 7.781 1.00 90.38 108 MET A N 1
ATOM 855 C CA . MET A 1 108 ? -14.026 3.035 7.215 1.00 90.38 108 MET A CA 1
ATOM 856 C C . MET A 1 108 ? -13.227 3.743 8.318 1.00 90.38 108 MET A C 1
ATOM 858 O O . MET A 1 108 ? -13.766 4.093 9.366 1.00 90.38 108 MET A O 1
ATOM 862 N N . VAL A 1 109 ? -11.927 3.924 8.090 1.00 90.31 109 VAL A N 1
ATOM 863 C CA . VAL A 1 109 ? -11.011 4.589 9.035 1.00 90.31 109 VAL A CA 1
ATOM 864 C C . VAL A 1 109 ? -10.555 5.952 8.544 1.00 90.31 109 VAL A C 1
ATOM 866 O O . VAL A 1 109 ? -10.165 6.797 9.345 1.00 90.31 109 VAL A O 1
ATOM 869 N N . LYS A 1 110 ? -10.589 6.169 7.230 1.00 88.00 110 LYS A N 1
ATOM 870 C CA . LYS A 1 110 ? -10.203 7.431 6.615 1.00 88.00 110 LYS A CA 1
ATOM 871 C C . LYS A 1 110 ? -10.954 7.599 5.306 1.00 88.00 110 LYS A C 1
ATOM 873 O O . LYS A 1 110 ? -11.090 6.642 4.549 1.00 88.00 110 LYS A O 1
ATOM 878 N N . LYS A 1 111 ? -11.392 8.822 5.034 1.00 90.31 111 LYS A N 1
ATOM 879 C CA . LYS A 1 111 ? -11.843 9.276 3.719 1.00 90.31 111 LYS A CA 1
ATOM 880 C C . LYS A 1 111 ? -11.022 10.507 3.367 1.00 90.31 111 LYS A C 1
ATOM 882 O O . LYS A 1 111 ? -10.677 11.298 4.246 1.00 90.31 111 LYS A O 1
ATOM 887 N N . THR A 1 112 ? -10.632 10.640 2.114 1.00 86.69 112 THR A N 1
ATOM 888 C CA . THR A 1 112 ? -9.853 11.781 1.639 1.00 86.69 112 THR A CA 1
ATOM 889 C C . THR A 1 112 ? -10.409 12.208 0.299 1.00 86.69 112 THR A C 1
ATOM 891 O O . THR A 1 112 ? -10.648 11.371 -0.569 1.00 86.69 112 THR A O 1
ATOM 894 N N . ASP A 1 113 ? -10.621 13.508 0.160 1.00 89.75 113 ASP A N 1
ATOM 895 C CA . ASP A 1 113 ? -10.974 14.143 -1.096 1.00 89.75 113 ASP A CA 1
ATOM 896 C C . ASP A 1 113 ? -9.897 15.181 -1.393 1.00 89.75 113 ASP A C 1
ATOM 898 O O . ASP A 1 113 ? -9.635 16.060 -0.566 1.00 89.75 113 ASP A O 1
ATOM 902 N N . THR A 1 114 ? -9.239 15.041 -2.540 1.00 86.88 114 THR A N 1
ATOM 903 C CA . THR A 1 114 ? -8.223 15.980 -3.003 1.00 86.88 114 THR A CA 1
ATOM 904 C C . THR A 1 114 ? -8.625 16.507 -4.385 1.00 86.88 114 THR A C 1
ATOM 906 O O . THR A 1 114 ? -8.150 15.990 -5.407 1.00 86.88 114 THR A O 1
ATOM 909 N N . PRO A 1 115 ? -9.486 17.546 -4.443 1.00 87.69 115 PRO A N 1
ATOM 910 C CA . PRO A 1 115 ? -10.067 18.050 -5.689 1.00 87.69 115 PRO A CA 1
ATOM 911 C C . PRO A 1 115 ? -9.029 18.535 -6.701 1.00 87.69 115 PRO A C 1
ATOM 913 O O . PRO A 1 115 ? -9.187 18.305 -7.898 1.00 87.69 115 PRO A O 1
ATOM 916 N N . GLU A 1 116 ? -7.932 19.134 -6.225 1.00 87.56 116 GLU A N 1
ATOM 917 C CA . GLU A 1 116 ? -6.814 19.606 -7.058 1.00 87.56 116 GLU A CA 1
ATOM 918 C C . GLU A 1 116 ? -6.246 18.506 -7.964 1.00 87.56 116 GLU A C 1
ATOM 920 O O . GLU A 1 116 ? -5.881 18.762 -9.109 1.00 87.56 116 GLU A O 1
ATOM 925 N N . TYR A 1 117 ? -6.212 17.267 -7.467 1.00 82.69 117 TYR A N 1
ATOM 926 C CA . TYR A 1 117 ? -5.718 16.109 -8.212 1.00 82.69 117 TYR A CA 1
ATOM 927 C C . TYR A 1 117 ? -6.847 15.231 -8.754 1.00 82.69 117 TYR A C 1
ATOM 929 O O . TYR A 1 117 ? -6.562 14.199 -9.354 1.00 82.69 117 TYR A O 1
ATOM 937 N N . LYS A 1 118 ? -8.115 15.627 -8.563 1.00 86.12 118 LYS A N 1
ATOM 938 C CA . LYS A 1 118 ? -9.312 14.859 -8.942 1.00 86.12 118 LYS A CA 1
ATOM 939 C C . LYS A 1 118 ? -9.294 13.428 -8.390 1.00 86.12 118 LYS A C 1
ATOM 941 O O . LYS A 1 118 ? -9.675 12.484 -9.079 1.00 86.12 118 LYS A O 1
ATOM 946 N N . ILE A 1 119 ? -8.820 13.263 -7.153 1.00 85.31 119 ILE A N 1
ATOM 947 C CA . ILE A 1 119 ? -8.716 11.957 -6.494 1.00 85.31 119 ILE A CA 1
ATOM 948 C C . ILE A 1 119 ? -9.554 11.962 -5.223 1.00 85.31 119 ILE A C 1
ATOM 950 O O . ILE A 1 119 ? -9.362 12.797 -4.342 1.00 85.31 119 ILE A O 1
ATOM 954 N N . GLN A 1 120 ? -10.414 10.954 -5.109 1.00 87.19 120 GLN A N 1
ATOM 955 C CA . GLN A 1 120 ? -11.053 10.562 -3.862 1.00 87.19 120 GLN A CA 1
ATOM 956 C C . GLN A 1 120 ? -10.553 9.181 -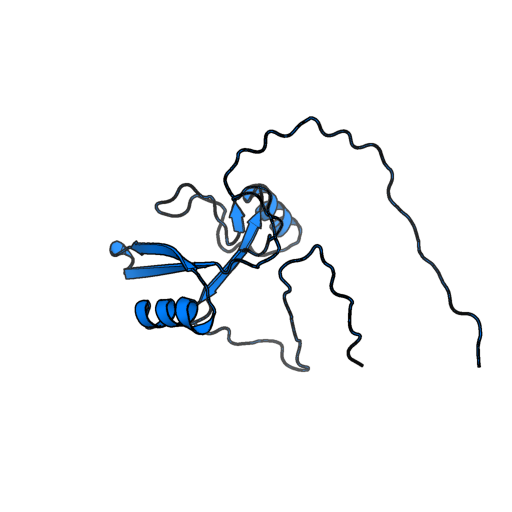3.452 1.00 87.19 120 GLN A C 1
ATOM 958 O O . GLN A 1 120 ? -10.304 8.314 -4.291 1.00 87.19 120 GLN A O 1
ATOM 963 N N . GLY A 1 121 ? -10.402 8.974 -2.149 1.00 88.62 121 GLY A N 1
ATOM 964 C CA . GLY A 1 121 ? -9.927 7.721 -1.588 1.00 88.62 121 GLY A CA 1
ATOM 965 C C . GLY A 1 121 ? -10.557 7.435 -0.236 1.00 88.62 121 GLY A C 1
ATOM 966 O O . GLY A 1 121 ? -11.024 8.332 0.470 1.00 88.62 121 GLY A O 1
ATOM 967 N N . PHE A 1 122 ? -10.551 6.164 0.135 1.00 90.62 122 PHE A N 1
ATOM 968 C CA . PHE A 1 122 ? -10.960 5.718 1.453 1.00 90.62 122 PHE A CA 1
ATOM 969 C C . PHE A 1 122 ? -10.054 4.578 1.907 1.00 90.62 122 PHE A C 1
ATOM 971 O O . PHE A 1 122 ? -9.495 3.843 1.096 1.00 90.62 122 PHE A O 1
ATOM 978 N N . GLU A 1 123 ? -9.907 4.445 3.216 1.00 89.81 123 GLU A N 1
ATOM 979 C CA . GLU A 1 123 ? -9.231 3.323 3.846 1.00 89.81 123 GLU A CA 1
ATOM 980 C C . GLU A 1 123 ? -10.236 2.623 4.755 1.00 89.81 123 GLU A C 1
ATOM 982 O O . GLU A 1 123 ? -10.937 3.267 5.543 1.00 89.81 123 GLU A O 1
ATOM 987 N N . THR A 1 124 ? -10.287 1.299 4.675 1.00 88.69 124 THR A N 1
ATOM 988 C CA . THR A 1 124 ? -11.069 0.451 5.576 1.00 88.69 124 THR A CA 1
ATOM 989 C C . THR A 1 124 ? -10.153 -0.479 6.346 1.00 88.69 124 THR A C 1
ATOM 991 O O . THR A 1 124 ? -9.129 -0.929 5.836 1.00 88.69 124 THR A O 1
ATOM 994 N N . LYS A 1 125 ? -10.537 -0.813 7.577 1.00 85.69 125 LYS A N 1
ATOM 995 C CA . LYS A 1 125 ? -9.871 -1.846 8.373 1.00 85.69 125 LYS A CA 1
ATOM 996 C C . LYS A 1 125 ? -10.888 -2.853 8.872 1.00 85.69 125 LYS A C 1
ATOM 998 O O . LYS A 1 125 ? -12.000 -2.491 9.257 1.00 85.69 125 LYS A O 1
ATOM 1003 N N . ARG A 1 126 ? -10.486 -4.119 8.921 1.00 82.19 126 ARG A N 1
ATOM 1004 C CA . ARG A 1 126 ? -11.246 -5.168 9.596 1.00 82.19 126 ARG A CA 1
ATOM 1005 C C . ARG A 1 126 ? -10.626 -5.418 10.962 1.00 82.19 126 ARG A C 1
ATOM 1007 O O . ARG A 1 126 ? -9.427 -5.654 11.064 1.00 82.19 126 ARG A O 1
ATOM 1014 N N . ARG A 1 127 ? -11.438 -5.365 12.018 1.00 70.44 127 A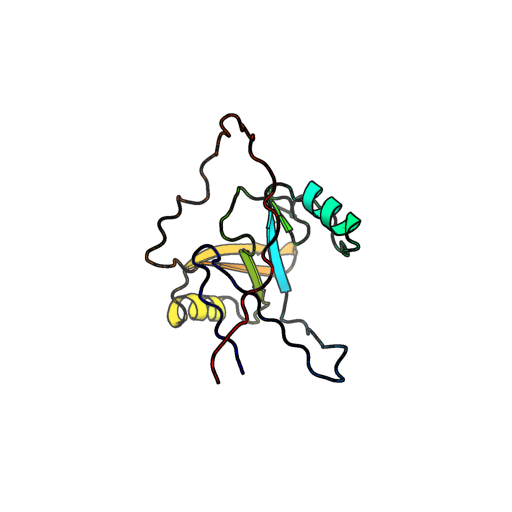RG A N 1
ATOM 1015 C CA . ARG A 1 127 ? -11.007 -5.834 13.339 1.00 70.44 127 ARG A CA 1
ATOM 1016 C C . ARG A 1 127 ? -11.063 -7.357 13.335 1.00 70.44 127 ARG A C 1
ATOM 1018 O O . ARG A 1 127 ? -12.106 -7.912 13.005 1.00 70.44 127 ARG A O 1
ATOM 1025 N N . ILE A 1 128 ? -9.977 -8.009 13.731 1.00 65.81 128 ILE A N 1
ATOM 1026 C CA . ILE A 1 128 ? -9.943 -9.458 13.943 1.00 65.81 128 ILE A CA 1
ATOM 1027 C C . ILE A 1 128 ? -10.299 -9.717 15.421 1.00 65.81 128 ILE A C 1
ATOM 1029 O O . ILE A 1 128 ? -9.574 -9.243 16.303 1.00 65.81 128 ILE A O 1
ATOM 1033 N N . PRO A 1 129 ? -11.440 -10.367 15.732 1.00 51.03 129 PRO A N 1
ATOM 1034 C CA . PRO A 1 129 ? -11.811 -10.704 17.108 1.00 51.03 129 PRO A CA 1
ATOM 1035 C C . PRO A 1 129 ? -10.765 -11.621 17.761 1.00 51.03 129 PRO A C 1
ATOM 1037 O O . PRO A 1 129 ? -10.202 -12.479 17.094 1.00 51.03 129 PRO A O 1
ATOM 1040 N N . GLY A 1 130 ? -10.497 -11.439 19.058 1.00 52.97 130 GLY A N 1
ATOM 1041 C CA . GLY A 1 130 ? -9.519 -12.245 19.810 1.00 52.97 130 GLY A CA 1
ATOM 1042 C C . GLY A 1 130 ? -8.087 -11.694 19.838 1.00 52.97 130 GLY A C 1
ATOM 1043 O O . GLY A 1 130 ? -7.287 -12.140 20.652 1.00 52.97 130 GLY A O 1
ATOM 1044 N N . PHE A 1 131 ? -7.766 -10.673 19.036 1.00 53.56 131 PHE A N 1
ATOM 1045 C CA . PHE A 1 131 ? -6.437 -10.056 19.043 1.00 53.56 131 PHE A CA 1
ATOM 1046 C C . PHE A 1 131 ? -6.435 -8.733 19.830 1.00 53.56 131 PHE A C 1
ATOM 1048 O O . PHE A 1 131 ? -6.860 -7.686 19.336 1.00 53.56 131 PHE A O 1
ATOM 1055 N N . ALA A 1 132 ? -5.953 -8.769 21.076 1.00 45.06 132 ALA A N 1
ATOM 1056 C CA . ALA A 1 132 ? -5.763 -7.596 21.935 1.00 45.06 132 ALA A CA 1
ATOM 1057 C C . ALA A 1 132 ? -4.438 -6.875 21.609 1.00 45.06 132 ALA A C 1
ATOM 1059 O O . ALA A 1 132 ? -3.511 -6.833 22.413 1.00 45.06 132 ALA A O 1
ATOM 1060 N N . GLY A 1 133 ? -4.321 -6.313 20.405 1.00 44.47 133 GLY A N 1
ATOM 1061 C CA . GLY A 1 133 ? -3.258 -5.349 20.113 1.00 44.47 133 GLY A CA 1
ATOM 1062 C C . GLY A 1 133 ? -3.601 -4.004 20.754 1.00 44.47 133 GLY A C 1
ATOM 1063 O O . GLY A 1 133 ? -4.716 -3.515 20.566 1.00 44.47 133 GLY A O 1
ATOM 1064 N N . LYS A 1 134 ? -2.668 -3.401 21.506 1.00 37.84 134 LYS A N 1
ATOM 1065 C CA . LYS A 1 134 ? -2.806 -2.011 21.979 1.00 37.84 134 LYS A CA 1
ATOM 1066 C C . LYS A 1 134 ? -3.208 -1.101 20.804 1.00 37.84 134 LYS A C 1
ATOM 1068 O O . LYS A 1 134 ? -2.769 -1.358 19.680 1.00 37.84 134 LYS A O 1
ATOM 1073 N N . PRO A 1 135 ? -4.021 -0.052 21.032 1.00 39.00 135 PRO A N 1
ATOM 1074 C CA . PRO A 1 135 ? -4.345 0.906 19.982 1.00 39.00 135 PRO A CA 1
ATOM 1075 C C . PRO A 1 135 ? -3.047 1.416 19.347 1.00 39.00 135 PRO A C 1
ATOM 1077 O O . PRO A 1 135 ? -2.127 1.842 20.046 1.00 39.00 135 PRO A O 1
ATOM 1080 N N . TYR A 1 136 ? -2.957 1.317 18.022 1.00 42.91 136 TYR A N 1
ATOM 1081 C CA . TYR A 1 136 ? -1.841 1.874 17.266 1.00 42.91 136 TYR A CA 1
ATOM 1082 C C . TYR A 1 136 ? -1.825 3.394 17.497 1.00 42.91 136 TYR A C 1
ATOM 1084 O O . TYR A 1 136 ? -2.704 4.088 16.991 1.00 42.91 136 TYR A O 1
ATOM 1092 N N . GLY A 1 137 ? -0.870 3.894 18.294 1.00 39.12 137 GLY A N 1
ATOM 1093 C CA . GLY A 1 137 ? -0.752 5.328 18.603 1.00 39.12 137 GLY A CA 1
ATOM 1094 C C . GLY A 1 137 ? -0.092 5.726 19.933 1.00 39.12 137 GLY A C 1
ATOM 1095 O O . GLY A 1 137 ? 0.012 6.918 20.187 1.00 39.12 137 GLY A O 1
ATOM 1096 N N . GLY A 1 138 ? 0.353 4.794 20.784 1.00 31.05 138 GLY A N 1
ATOM 1097 C CA . GLY A 1 138 ? 1.126 5.138 21.989 1.00 31.05 138 GLY A CA 1
ATOM 1098 C C . GLY A 1 138 ? 2.631 5.198 21.719 1.00 31.05 138 GLY A C 1
ATOM 1099 O O . GLY A 1 138 ? 3.173 4.268 21.119 1.00 31.05 138 GLY A O 1
ATOM 1100 N N . GLU A 1 139 ? 3.303 6.263 22.167 1.00 30.20 139 GLU A N 1
ATOM 1101 C CA . GLU A 1 139 ? 4.767 6.358 22.175 1.00 30.20 139 GLU A CA 1
ATOM 1102 C C . GLU A 1 139 ? 5.369 5.183 22.952 1.00 30.20 139 GLU A C 1
ATOM 1104 O O . GLU A 1 139 ? 5.065 4.948 24.122 1.00 30.20 139 GLU A O 1
ATOM 1109 N N . PHE A 1 140 ? 6.228 4.421 22.280 1.00 40.59 140 PHE A N 1
ATOM 1110 C CA . PHE A 1 140 ? 7.072 3.430 22.925 1.00 40.59 140 PHE A CA 1
ATOM 1111 C C . PHE A 1 140 ? 8.415 4.089 23.231 1.00 40.59 140 PHE A C 1
ATOM 1113 O O . PHE A 1 140 ? 9.169 4.404 22.312 1.00 40.59 140 PHE A O 1
ATOM 1120 N N . VAL A 1 141 ? 8.709 4.287 24.515 1.00 34.97 141 VAL A N 1
ATOM 1121 C CA . VAL A 1 141 ? 10.040 4.675 24.993 1.00 34.97 141 VAL A CA 1
ATOM 1122 C C . VAL A 1 141 ? 10.863 3.386 25.118 1.00 34.97 141 VAL A C 1
ATOM 1124 O O . VAL A 1 141 ? 10.517 2.539 25.946 1.00 34.97 141 VAL A O 1
ATOM 1127 N N . PRO A 1 142 ? 11.913 3.165 24.306 1.00 39.75 142 PRO A N 1
ATOM 1128 C CA . PRO A 1 142 ? 12.710 1.953 24.423 1.00 39.75 142 PRO A CA 1
ATOM 1129 C C . PRO A 1 142 ? 13.547 1.993 25.710 1.00 39.75 142 PRO A C 1
ATOM 1131 O O . PRO A 1 142 ? 14.389 2.868 25.892 1.00 39.75 142 PRO A O 1
ATOM 1134 N N . GLY A 1 143 ? 13.332 1.019 26.598 1.00 34.25 143 GLY A N 1
ATOM 1135 C CA . GLY A 1 143 ? 14.292 0.685 27.653 1.00 34.25 143 GLY A CA 1
ATOM 1136 C C . GLY A 1 143 ? 15.573 0.071 27.061 1.00 34.25 143 GLY A C 1
ATOM 1137 O O . GLY A 1 143 ? 15.552 -0.421 25.929 1.00 34.25 143 GLY A O 1
ATOM 1138 N N . PRO A 1 144 ? 16.701 0.089 27.791 1.00 35.78 144 PRO A N 1
ATOM 1139 C CA . PRO A 1 144 ? 18.006 -0.254 27.236 1.00 35.78 144 PRO A CA 1
ATOM 1140 C C . PRO A 1 144 ? 18.071 -1.723 26.792 1.00 35.78 144 PRO A C 1
ATOM 1142 O O . PRO A 1 144 ? 17.850 -2.642 27.583 1.00 35.78 144 PRO A O 1
ATOM 1145 N N . GLN A 1 145 ? 18.414 -1.946 25.520 1.00 39.28 145 GLN A N 1
ATOM 1146 C CA . GLN A 1 145 ? 18.659 -3.275 24.963 1.00 39.28 145 GLN A CA 1
ATOM 1147 C C . GLN A 1 145 ? 19.962 -3.856 25.534 1.00 39.28 145 GLN A C 1
ATOM 1149 O O . GLN A 1 145 ? 21.045 -3.316 25.317 1.00 39.28 145 GLN A O 1
ATOM 1154 N N . LYS A 1 146 ? 19.874 -4.997 26.225 1.00 34.94 146 LYS A N 1
ATOM 1155 C CA . LYS A 1 146 ? 21.022 -5.885 26.459 1.00 34.94 146 LYS A CA 1
ATOM 1156 C C . LYS A 1 146 ? 20.870 -7.116 25.574 1.00 34.94 146 LYS A C 1
ATOM 1158 O O . LYS A 1 146 ? 20.054 -7.981 25.867 1.00 34.94 146 LYS A O 1
ATOM 1163 N N . THR A 1 147 ? 21.689 -7.235 24.533 1.00 34.81 147 THR A N 1
ATOM 1164 C CA . THR A 1 147 ? 21.864 -8.491 23.792 1.00 34.81 147 THR A CA 1
ATOM 1165 C C . THR A 1 147 ? 23.197 -9.132 24.176 1.00 34.81 147 THR A C 1
ATOM 1167 O O . THR A 1 147 ? 24.262 -8.649 23.797 1.00 34.81 147 THR A O 1
ATOM 1170 N N . LYS A 1 148 ? 23.145 -10.244 24.916 1.00 34.78 148 LYS A N 1
ATOM 1171 C CA . LYS A 1 148 ? 24.200 -11.270 24.944 1.00 34.78 148 LYS A CA 1
ATOM 1172 C C . LYS A 1 148 ? 23.531 -12.631 24.729 1.00 34.78 148 LYS A C 1
ATOM 1174 O O . LYS A 1 148 ? 22.791 -13.077 25.596 1.00 34.78 148 LYS A O 1
ATOM 1179 N N . GLY A 1 149 ? 23.802 -13.280 23.597 1.00 31.84 149 GLY A N 1
ATOM 1180 C CA . GLY A 1 149 ? 23.359 -14.648 23.300 1.00 31.84 149 GLY A CA 1
ATOM 1181 C C . GLY A 1 149 ? 23.683 -15.046 21.856 1.00 31.84 149 GLY A C 1
ATOM 1182 O O . GLY A 1 149 ? 23.352 -14.306 20.943 1.00 31.84 149 GLY A O 1
ATOM 1183 N N . LYS A 1 150 ? 24.404 -16.158 21.681 1.00 31.67 150 LYS A N 1
ATOM 1184 C CA . LYS A 1 150 ? 25.129 -16.632 20.477 1.00 31.67 150 LYS A CA 1
ATOM 1185 C C . LYS A 1 150 ? 24.220 -17.168 19.340 1.00 31.67 150 LYS A C 1
ATOM 1187 O O . LYS A 1 150 ? 23.076 -17.514 19.620 1.00 31.67 150 LYS A O 1
ATOM 1192 N N . PRO A 1 151 ? 24.723 -17.298 18.089 1.00 34.78 151 PRO A N 1
ATOM 1193 C CA . PRO A 1 151 ? 23.957 -17.843 16.962 1.00 34.78 151 PRO A CA 1
ATOM 1194 C C . PRO A 1 151 ? 23.830 -19.375 17.045 1.00 34.78 151 PRO A C 1
ATOM 1196 O O . PRO A 1 151 ? 24.784 -20.059 17.416 1.00 34.78 151 PRO A O 1
ATOM 1199 N N . PHE A 1 152 ? 22.657 -19.912 16.697 1.00 30.20 152 PHE A N 1
ATOM 1200 C CA . PHE A 1 152 ? 22.397 -21.354 16.654 1.00 30.20 152 PHE A CA 1
ATOM 1201 C C . PHE A 1 152 ? 22.891 -21.986 15.347 1.00 30.20 152 PHE A C 1
ATOM 1203 O O . PHE A 1 152 ? 22.656 -21.466 14.257 1.00 30.20 152 PHE A O 1
ATOM 1210 N N . ALA A 1 153 ? 23.562 -23.127 15.495 1.00 30.66 153 ALA A N 1
ATOM 1211 C CA . ALA A 1 153 ? 24.078 -23.988 14.440 1.00 30.66 153 ALA A CA 1
ATOM 1212 C C . ALA A 1 153 ? 23.176 -25.221 14.225 1.00 30.66 153 ALA A C 1
ATOM 1214 O O . ALA A 1 153 ? 22.521 -25.672 15.157 1.00 30.66 153 ALA A O 1
ATOM 1215 N N . HIS A 1 154 ? 23.232 -25.748 12.995 1.00 29.81 154 HIS A N 1
ATOM 1216 C CA . HIS A 1 154 ? 22.964 -27.116 12.520 1.00 29.81 154 HIS A CA 1
ATOM 1217 C C . HIS A 1 154 ? 21.746 -27.918 13.020 1.00 29.81 154 HIS A C 1
ATOM 1219 O O . HIS A 1 154 ? 21.662 -28.316 14.174 1.00 29.81 154 HIS A O 1
ATOM 1225 N N . ILE A 1 155 ? 20.929 -28.370 12.058 1.00 32.66 155 ILE A N 1
ATOM 1226 C CA . ILE A 1 155 ? 20.212 -29.650 12.143 1.00 32.66 155 ILE A CA 1
ATOM 1227 C C . ILE A 1 155 ? 20.590 -30.477 10.907 1.00 32.66 155 ILE A C 1
ATOM 1229 O O . ILE A 1 155 ? 20.303 -30.087 9.775 1.00 32.66 155 ILE A O 1
ATOM 1233 N N . LYS A 1 156 ? 21.276 -31.598 11.150 1.00 30.95 156 LYS A N 1
ATOM 1234 C CA . LYS A 1 156 ? 21.572 -32.681 10.208 1.00 30.95 156 LYS A CA 1
ATOM 1235 C C . LYS A 1 156 ? 20.757 -33.906 10.649 1.00 30.95 156 LYS A C 1
ATOM 1237 O O . LYS A 1 156 ? 20.716 -34.191 11.838 1.00 30.95 156 LYS A O 1
ATOM 1242 N N . GLU A 1 157 ? 20.151 -34.572 9.669 1.00 33.00 157 GLU A N 1
ATOM 1243 C CA . GLU A 1 157 ? 19.812 -36.007 9.602 1.00 33.00 157 GLU A CA 1
ATOM 1244 C C . GLU A 1 157 ? 18.990 -36.666 10.730 1.00 33.00 157 GLU A C 1
ATOM 1246 O O . GLU A 1 157 ? 19.488 -36.993 11.800 1.00 33.00 157 GLU A O 1
ATOM 1251 N N . LEU A 1 158 ? 17.753 -37.041 10.382 1.00 33.31 158 LEU A N 1
ATOM 1252 C CA . LEU A 1 158 ? 17.083 -38.249 10.872 1.00 33.31 158 LEU A CA 1
ATOM 1253 C C . LEU A 1 158 ? 16.408 -38.932 9.673 1.00 33.31 158 LEU A C 1
ATOM 1255 O O . LEU A 1 158 ? 15.326 -38.533 9.257 1.00 33.31 158 LEU A O 1
ATOM 1259 N N . HIS A 1 159 ? 17.066 -39.936 9.098 1.00 33.16 159 HIS A N 1
ATOM 1260 C CA . HIS A 1 159 ? 16.414 -41.026 8.371 1.00 33.16 159 HIS A CA 1
ATOM 1261 C C . HIS A 1 159 ? 17.166 -42.306 8.721 1.00 33.16 159 HIS A C 1
ATOM 1263 O O . HIS A 1 159 ? 18.290 -42.511 8.279 1.00 33.16 159 HIS A O 1
ATOM 1269 N N . ASN A 1 160 ? 16.543 -43.141 9.547 1.00 31.17 160 ASN A N 1
ATOM 1270 C CA . ASN A 1 160 ? 16.852 -44.559 9.634 1.00 31.17 160 ASN A CA 1
ATOM 1271 C C . ASN A 1 160 ? 15.609 -45.310 10.121 1.00 31.17 160 ASN A C 1
ATOM 1273 O O . ASN A 1 160 ? 15.133 -45.066 11.226 1.00 31.17 160 ASN A O 1
ATOM 1277 N N . GLY A 1 161 ? 15.151 -46.245 9.285 1.00 28.02 161 GLY A N 1
ATOM 1278 C CA . GLY A 1 161 ? 14.381 -47.421 9.683 1.00 28.02 161 GLY A CA 1
ATOM 1279 C C . GLY A 1 161 ? 12.864 -47.264 9.731 1.00 28.02 161 GLY A C 1
ATOM 1280 O O . GLY A 1 161 ? 12.326 -46.855 10.750 1.00 28.02 161 GLY A O 1
ATOM 1281 N N . MET A 1 162 ? 12.177 -47.711 8.677 1.00 31.09 162 MET A N 1
ATOM 1282 C CA . MET A 1 162 ? 11.312 -48.903 8.728 1.00 31.09 162 MET A CA 1
ATOM 1283 C C . MET A 1 162 ? 10.611 -49.110 7.375 1.00 31.09 162 MET A C 1
ATOM 1285 O O . MET A 1 162 ? 9.712 -48.352 7.035 1.00 31.09 162 MET A O 1
ATOM 1289 N N . VAL A 1 163 ? 11.060 -50.183 6.705 1.00 37.22 163 VAL A N 1
ATOM 1290 C CA . VAL A 1 163 ? 10.412 -51.025 5.673 1.00 37.22 163 VAL A CA 1
ATOM 1291 C C . VAL A 1 163 ? 10.004 -50.368 4.354 1.00 37.22 163 VAL A C 1
ATOM 1293 O O . VAL A 1 163 ? 9.034 -49.585 4.326 1.00 37.22 163 VAL A O 1
#

Organism: Vitis rotundifolia (NCBI:txid103349)